Protein AF-A0A1B8NY92-F1 (afdb_monomer)

Sequence (145 aa):
MAERDLWIARCHVKARHPDARQWSSTVDEAVVVVVVSASDAATGQELVAQRLEAIGLDLLTFEHVQTLLQRFREQGMSQPLVDLADRTSTASPVAFGEMLPILLEPEAAPPAQEEAPPPAPTYAEIGWDDLFGASEPPSGPSSMA

Radius of gyration: 32.64 Å; Cα contacts (8 Å, |Δi|>4): 195; chains: 1; bounding box: 44×76×98 Å

pLDDT: mean 79.79, std 17.44, range [42.25, 96.12]

Secondary structure (DSSP, 8-state):
-PPPEEEEEEEEEEESSGGG--SSSS-SEEEEEEEEEESSHHHHHHHHHHHHHTTTEEEEEEEEEEEHHHHHHHH---HHHHHHHHH--SSS-EEEEEEEE---------------PPPPP------TTGGGS------------

Solvent-accessible surface area (backbone atoms only — not comparable to full-atom values): 8913 Å² total; per-residue (Å²): 130,84,70,68,44,51,33,33,32,41,32,35,34,32,40,76,43,84,85,42,50,87,47,94,62,93,60,56,37,28,39,30,46,35,30,29,59,26,75,46,69,67,62,31,50,52,54,49,39,54,54,34,46,78,54,38,26,44,69,77,45,84,38,80,74,42,42,48,69,57,43,37,75,76,75,48,78,54,70,72,57,50,60,30,50,72,60,36,39,95,92,37,35,63,22,77,54,73,58,44,63,57,74,77,68,76,73,73,70,73,77,70,76,79,71,74,76,75,81,75,81,82,76,77,82,78,52,80,74,66,78,68,61,75,88,75,77,84,80,78,87,83,84,88,129

Mean predicted aligned error: 14.66 Å

Organism: Halomonas elongata (NCBI:txid2746)

Structure (mmCIF, N/CA/C/O backbone):
data_AF-A0A1B8NY92-F1
#
_entry.id   AF-A0A1B8NY92-F1
#
loop_
_atom_site.group_PDB
_atom_site.id
_atom_site.type_symbol
_atom_site.label_atom_id
_atom_site.label_alt_id
_atom_site.label_comp_id
_atom_site.label_asym_id
_atom_site.label_entity_id
_atom_site.label_seq_id
_atom_site.pdbx_PDB_ins_code
_atom_site.Cartn_x
_atom_site.Cartn_y
_atom_site.Cartn_z
_atom_site.occupancy
_atom_site.B_iso_or_equiv
_atom_site.auth_seq_id
_atom_site.auth_comp_id
_atom_site.auth_asym_id
_atom_site.auth_atom_id
_atom_site.pdbx_PDB_model_num
ATOM 1 N N . MET A 1 1 ? -8.107 -1.582 24.860 1.00 47.91 1 MET A N 1
ATOM 2 C CA . MET A 1 1 ? -7.711 -2.048 23.514 1.00 47.91 1 MET A CA 1
ATOM 3 C C . MET A 1 1 ? -7.193 -0.830 22.780 1.00 47.91 1 MET A C 1
ATOM 5 O O . MET A 1 1 ? -7.838 0.201 22.906 1.00 47.91 1 MET A O 1
ATOM 9 N N . ALA A 1 2 ? -6.033 -0.902 22.123 1.00 56.72 2 ALA A N 1
ATOM 10 C CA . ALA A 1 2 ? -5.576 0.209 21.290 1.00 56.72 2 ALA A CA 1
ATOM 11 C C . ALA A 1 2 ? -6.570 0.382 20.135 1.00 56.72 2 ALA A C 1
ATOM 13 O O . ALA A 1 2 ? -6.912 -0.600 19.471 1.00 56.72 2 ALA A O 1
ATOM 14 N N . GLU A 1 3 ? -7.080 1.596 19.961 1.00 76.19 3 GLU A N 1
ATOM 15 C CA . GLU A 1 3 ? -7.941 1.939 18.835 1.00 76.19 3 GLU A CA 1
ATOM 16 C C . GLU A 1 3 ? -7.112 1.771 17.552 1.00 76.19 3 GLU A C 1
ATOM 18 O O . GLU A 1 3 ? -5.941 2.155 17.504 1.00 76.19 3 GLU A O 1
ATOM 23 N N . ARG A 1 4 ? -7.653 1.050 16.566 1.00 80.69 4 ARG A N 1
ATOM 24 C CA . ARG A 1 4 ? -6.987 0.859 15.276 1.00 80.69 4 ARG A CA 1
ATOM 25 C C . ARG A 1 4 ? -7.576 1.857 14.305 1.00 80.69 4 ARG A C 1
ATOM 27 O O . ARG A 1 4 ? -8.772 1.794 14.033 1.00 80.69 4 ARG A O 1
ATOM 34 N N . ASP A 1 5 ? -6.718 2.698 13.758 1.00 89.25 5 ASP A N 1
ATOM 35 C CA . ASP A 1 5 ? -7.083 3.623 12.700 1.00 89.25 5 ASP A CA 1
ATOM 36 C C . ASP A 1 5 ? -6.777 3.024 11.328 1.00 89.25 5 ASP A C 1
ATOM 38 O O . ASP A 1 5 ? -5.975 2.094 11.182 1.00 89.25 5 ASP A O 1
ATOM 42 N N . LEU A 1 6 ? -7.442 3.565 10.308 1.00 92.00 6 LEU A N 1
ATOM 43 C CA . LEU A 1 6 ? -7.086 3.336 8.914 1.00 92.00 6 LEU A CA 1
ATOM 44 C C . LEU A 1 6 ? -6.120 4.429 8.470 1.00 92.00 6 LEU A C 1
ATOM 46 O O . LEU A 1 6 ? -6.438 5.620 8.517 1.00 92.00 6 LEU A O 1
ATOM 50 N N . TRP A 1 7 ? -4.953 4.006 8.013 1.00 94.06 7 TRP A N 1
ATOM 51 C CA . TRP A 1 7 ? -3.892 4.854 7.500 1.00 94.06 7 TRP A CA 1
ATOM 52 C C . TRP A 1 7 ? -3.800 4.695 5.993 1.00 94.06 7 TRP A C 1
ATOM 54 O O . TRP A 1 7 ? -3.946 3.592 5.471 1.00 94.06 7 TRP A O 1
ATOM 64 N N . ILE A 1 8 ? -3.542 5.797 5.304 1.00 94.00 8 ILE A N 1
ATOM 65 C CA . ILE A 1 8 ? -3.232 5.833 3.880 1.00 94.00 8 ILE A CA 1
ATOM 66 C C . ILE A 1 8 ? -1.761 6.200 3.752 1.00 94.00 8 ILE A C 1
ATOM 68 O O . ILE A 1 8 ? -1.289 7.109 4.436 1.00 94.00 8 ILE A O 1
ATOM 72 N N . ALA A 1 9 ? -1.053 5.511 2.865 1.00 94.38 9 ALA A N 1
ATOM 73 C CA . ALA A 1 9 ? 0.304 5.871 2.490 1.00 94.38 9 ALA A CA 1
ATOM 74 C C . ALA A 1 9 ? 0.535 5.642 0.996 1.00 94.38 9 ALA A C 1
ATOM 76 O O . ALA A 1 9 ? -0.152 4.851 0.344 1.00 94.38 9 ALA 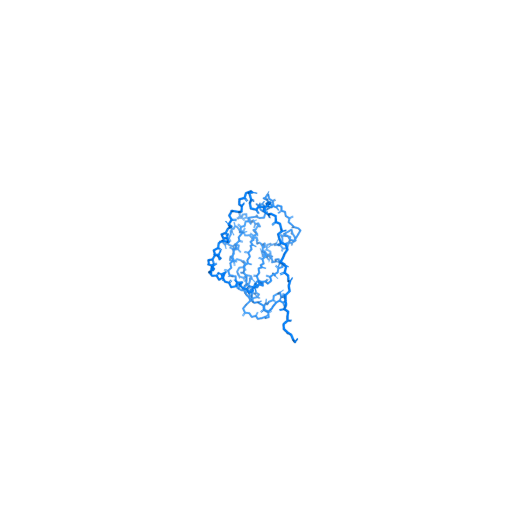A O 1
ATOM 77 N N . ARG A 1 10 ? 1.528 6.343 0.457 1.00 94.38 10 ARG A N 1
ATOM 78 C CA . ARG A 1 10 ? 2.083 6.093 -0.870 1.00 94.38 10 ARG A CA 1
ATOM 79 C C . ARG A 1 10 ? 3.396 5.344 -0.692 1.00 94.38 10 ARG A C 1
ATOM 81 O O . ARG A 1 10 ? 4.289 5.810 0.011 1.00 94.38 10 ARG A O 1
ATOM 88 N N . CYS A 1 11 ? 3.505 4.193 -1.336 1.00 94.94 11 CYS A N 1
ATOM 89 C CA . CYS A 1 11 ? 4.688 3.352 -1.283 1.00 94.94 11 CYS A CA 1
ATOM 90 C C . CYS A 1 11 ? 5.382 3.338 -2.638 1.00 94.94 11 CYS A C 1
ATOM 92 O O . CYS A 1 11 ? 4.731 3.147 -3.668 1.00 94.94 11 CYS A O 1
ATOM 94 N N . HIS A 1 12 ? 6.701 3.488 -2.624 1.00 95.12 12 HIS A N 1
ATOM 95 C CA . HIS A 1 12 ? 7.544 3.094 -3.743 1.00 95.12 12 HIS A CA 1
ATOM 96 C C . HIS A 1 12 ? 8.001 1.660 -3.494 1.00 95.12 12 HIS A C 1
ATOM 98 O O . HIS A 1 12 ? 8.542 1.357 -2.428 1.00 95.12 12 HIS A O 1
ATOM 104 N N . VAL A 1 13 ? 7.748 0.777 -4.454 1.00 95.44 13 VAL A N 1
ATOM 105 C CA . VAL A 1 13 ? 8.083 -0.640 -4.367 1.00 95.44 13 VAL A CA 1
ATOM 106 C C . VAL A 1 13 ? 8.968 -1.074 -5.521 1.00 95.44 13 VAL A C 1
ATOM 108 O O . VAL A 1 13 ? 8.885 -0.526 -6.619 1.00 95.44 13 VAL A O 1
ATOM 111 N N . LYS A 1 14 ? 9.779 -2.099 -5.270 1.00 94.88 14 LYS A N 1
ATOM 112 C CA . LYS A 1 14 ? 10.624 -2.741 -6.272 1.00 94.88 14 LYS A CA 1
ATOM 113 C C . LYS A 1 14 ? 10.384 -4.242 -6.309 1.00 94.88 14 LYS A C 1
ATOM 115 O O . LYS A 1 14 ? 10.334 -4.881 -5.266 1.00 94.88 14 LYS A O 1
ATOM 120 N N . ALA A 1 15 ? 10.255 -4.823 -7.493 1.00 94.69 15 ALA A N 1
ATOM 121 C CA . ALA A 1 15 ? 10.162 -6.265 -7.649 1.00 94.69 15 ALA A CA 1
ATOM 122 C C . ALA A 1 15 ? 11.530 -6.932 -7.445 1.00 94.69 15 ALA A C 1
ATOM 124 O O . ALA A 1 15 ? 12.509 -6.561 -8.092 1.00 94.69 15 ALA A O 1
ATOM 125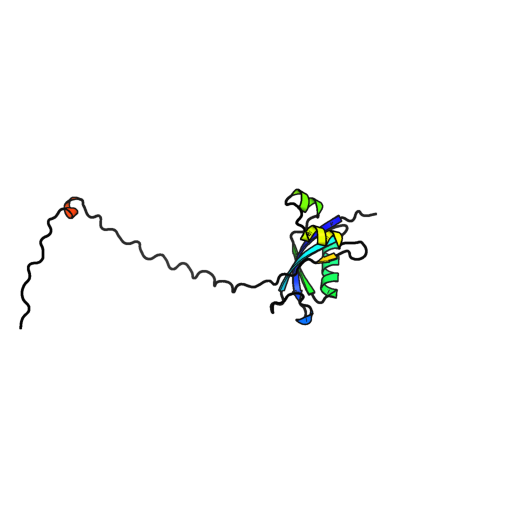 N N . ARG A 1 16 ? 11.594 -7.955 -6.579 1.00 93.31 16 ARG A N 1
ATOM 126 C CA . ARG A 1 16 ? 12.805 -8.782 -6.400 1.00 93.31 16 ARG A CA 1
ATOM 127 C C . ARG A 1 16 ? 13.084 -9.650 -7.625 1.00 93.31 16 ARG A C 1
ATOM 129 O O . ARG A 1 16 ? 14.238 -9.921 -7.952 1.00 93.31 16 ARG A O 1
ATOM 136 N N . HIS A 1 17 ? 12.018 -10.085 -8.297 1.00 90.50 17 HIS A N 1
ATOM 137 C CA . HIS A 1 17 ? 12.065 -10.912 -9.498 1.00 90.50 17 HIS A CA 1
ATOM 138 C C . HIS A 1 17 ? 11.007 -10.453 -10.513 1.00 90.50 17 HIS A C 1
ATOM 140 O O . HIS A 1 17 ? 9.951 -9.967 -10.103 1.00 90.50 17 HIS A O 1
ATOM 146 N N . PRO A 1 18 ? 11.231 -10.670 -11.822 1.00 87.56 18 PRO A N 1
ATOM 147 C CA . PRO A 1 18 ? 10.278 -10.316 -12.876 1.00 87.56 18 PRO A CA 1
ATOM 148 C C . PRO A 1 18 ? 8.859 -10.860 -12.668 1.00 87.56 18 PRO A C 1
ATOM 150 O O . PRO A 1 18 ? 7.898 -10.199 -13.057 1.00 87.56 18 PRO A O 1
ATOM 153 N N . ASP A 1 19 ? 8.739 -12.034 -12.042 1.00 89.75 19 ASP A N 1
ATOM 154 C CA . ASP A 1 19 ? 7.470 -12.730 -11.794 1.00 89.75 19 ASP A CA 1
ATOM 155 C C . ASP A 1 19 ? 6.660 -12.125 -10.635 1.00 89.75 19 ASP A C 1
ATOM 157 O O . ASP A 1 19 ? 5.463 -12.369 -10.522 1.00 89.75 19 ASP A O 1
ATOM 161 N N . ALA A 1 20 ? 7.296 -11.324 -9.772 1.00 89.12 20 ALA A N 1
ATOM 162 C CA . ALA A 1 20 ? 6.620 -10.614 -8.683 1.00 89.12 20 ALA A CA 1
ATOM 163 C C . ALA A 1 20 ? 5.918 -9.332 -9.165 1.00 89.12 20 ALA A C 1
ATOM 165 O O . ALA A 1 20 ? 5.156 -8.714 -8.418 1.00 89.12 20 ALA A O 1
ATOM 166 N N . ARG A 1 21 ? 6.173 -8.913 -10.412 1.00 88.81 21 ARG A N 1
ATOM 167 C CA . ARG A 1 21 ? 5.574 -7.712 -10.994 1.00 88.81 21 ARG A CA 1
ATOM 168 C C . ARG A 1 21 ? 4.079 -7.916 -11.183 1.00 88.81 21 ARG A C 1
ATOM 170 O O . ARG A 1 21 ? 3.638 -8.852 -11.842 1.00 88.81 21 ARG A O 1
ATOM 177 N N . GLN A 1 22 ? 3.304 -6.984 -10.642 1.00 87.50 22 GLN A N 1
ATOM 178 C CA . GLN A 1 22 ? 1.849 -6.930 -10.832 1.00 87.50 22 GLN A CA 1
ATOM 179 C C . GLN A 1 22 ? 1.441 -5.891 -11.884 1.00 87.50 22 GLN A C 1
ATOM 181 O O . GLN A 1 22 ? 0.260 -5.608 -12.066 1.00 87.50 22 GLN A O 1
ATOM 186 N N . TRP A 1 23 ? 2.422 -5.316 -12.577 1.00 90.75 23 TRP A N 1
ATOM 187 C CA . TRP A 1 23 ? 2.253 -4.309 -13.614 1.00 90.75 23 TRP A CA 1
ATOM 188 C C . TRP A 1 23 ? 2.844 -4.806 -14.934 1.00 90.75 23 TRP A C 1
ATOM 190 O O . TRP A 1 23 ? 3.709 -5.676 -14.967 1.00 90.75 23 TRP A O 1
ATOM 200 N N . SER A 1 24 ? 2.372 -4.236 -16.043 1.00 83.25 24 SER A N 1
ATOM 201 C CA . SER A 1 24 ? 2.696 -4.729 -17.393 1.00 83.25 24 SER A CA 1
ATOM 202 C C . SER A 1 24 ? 4.046 -4.239 -17.948 1.00 83.25 24 SER A C 1
ATOM 204 O O . SER A 1 24 ? 4.461 -4.675 -19.017 1.00 83.25 24 SER A O 1
ATOM 206 N N . SER A 1 25 ? 4.725 -3.317 -17.261 1.00 84.88 25 SER A N 1
ATOM 207 C CA . SER A 1 25 ? 6.010 -2.746 -17.701 1.00 84.88 25 SER A CA 1
ATOM 208 C C . SER A 1 25 ? 7.203 -3.656 -17.380 1.00 84.88 25 SER A C 1
ATOM 210 O O . SER A 1 25 ? 7.163 -4.454 -16.447 1.00 84.88 25 SER A O 1
ATOM 212 N N . THR A 1 26 ? 8.299 -3.492 -18.125 1.00 83.88 26 THR A N 1
ATOM 213 C CA . THR A 1 26 ? 9.585 -4.162 -17.866 1.00 83.88 26 THR A CA 1
ATOM 214 C C . THR A 1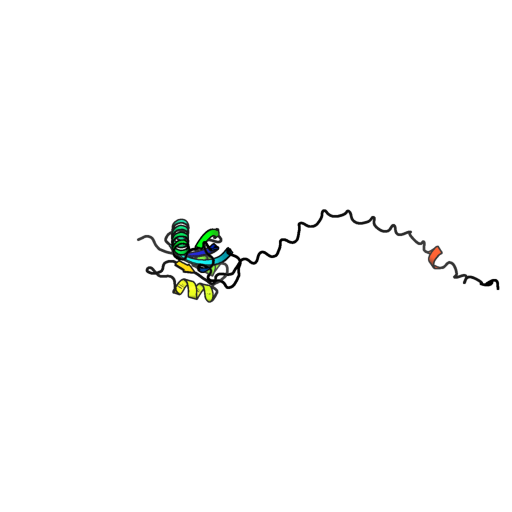 26 ? 10.413 -3.492 -16.772 1.00 83.88 26 THR A C 1
ATOM 216 O O . THR A 1 26 ? 11.455 -4.029 -16.406 1.00 83.88 26 THR A O 1
ATOM 219 N N . VAL A 1 27 ? 9.994 -2.322 -16.285 1.00 88.12 27 VAL A N 1
ATOM 220 C CA . VAL A 1 27 ? 10.643 -1.629 -15.165 1.00 88.12 27 VAL A CA 1
ATOM 221 C C . VAL A 1 27 ? 10.326 -2.367 -13.868 1.00 88.12 27 VAL A C 1
ATOM 223 O O . VAL A 1 27 ? 9.197 -2.811 -13.679 1.00 88.12 27 VAL A O 1
ATOM 226 N N . ASP A 1 28 ? 11.302 -2.501 -12.974 1.00 90.88 28 ASP A N 1
ATOM 227 C CA . ASP A 1 28 ? 11.124 -3.241 -11.716 1.00 90.88 28 ASP A CA 1
ATOM 228 C C . ASP A 1 28 ? 10.575 -2.377 -10.574 1.00 90.88 28 ASP A C 1
ATOM 230 O O . ASP A 1 28 ? 10.303 -2.895 -9.498 1.00 90.88 28 ASP A O 1
ATOM 234 N N . GLU A 1 29 ? 10.377 -1.083 -10.804 1.00 92.94 29 GLU A N 1
ATOM 235 C CA . GLU A 1 29 ? 9.920 -0.100 -9.821 1.00 92.94 29 GLU A CA 1
ATOM 236 C C . GLU A 1 29 ? 8.499 0.394 -10.124 1.00 92.94 29 GLU A C 1
ATOM 238 O O . GLU A 1 29 ? 8.132 0.657 -11.275 1.00 92.94 29 GLU A O 1
ATOM 243 N N . ALA A 1 30 ? 7.689 0.526 -9.074 1.00 93.62 30 ALA A N 1
ATOM 244 C CA . ALA A 1 30 ? 6.303 0.967 -9.157 1.00 93.62 30 ALA A CA 1
ATOM 245 C C . ALA A 1 30 ? 5.881 1.769 -7.922 1.00 93.62 30 ALA A C 1
ATOM 247 O O . ALA A 1 30 ? 6.425 1.629 -6.828 1.00 93.62 30 ALA A O 1
ATOM 248 N N . VAL A 1 31 ? 4.857 2.595 -8.089 1.00 93.56 31 VAL A N 1
ATOM 249 C CA . VAL A 1 31 ? 4.189 3.315 -7.007 1.00 93.56 31 VAL A CA 1
ATOM 250 C C . VAL A 1 31 ? 2.853 2.651 -6.727 1.00 93.56 31 VAL A C 1
ATOM 252 O O . VAL A 1 31 ? 2.109 2.318 -7.647 1.00 93.56 31 VAL A O 1
ATOM 255 N N . VAL A 1 32 ? 2.518 2.513 -5.449 1.00 94.69 32 VAL A N 1
ATOM 256 C CA . VAL A 1 32 ? 1.228 1.984 -5.010 1.00 94.69 32 VAL A CA 1
ATOM 257 C C . VAL A 1 32 ? 0.680 2.802 -3.851 1.00 94.69 32 VAL A C 1
ATOM 259 O O . VAL A 1 32 ? 1.413 3.215 -2.953 1.00 94.69 32 VAL A O 1
ATOM 262 N N . VAL A 1 33 ? -0.627 3.049 -3.870 1.00 94.00 33 VAL A N 1
ATOM 263 C CA . VAL A 1 33 ? -1.343 3.593 -2.713 1.00 94.00 33 VAL A CA 1
ATOM 264 C C . VAL A 1 33 ? -1.804 2.430 -1.850 1.00 94.00 33 VAL A C 1
ATOM 266 O O . VAL A 1 33 ? -2.394 1.476 -2.357 1.00 94.00 33 VAL A O 1
ATOM 269 N N . VAL A 1 34 ? -1.544 2.510 -0.550 1.00 94.88 34 VAL A N 1
ATOM 270 C CA . VAL A 1 34 ? -1.900 1.466 0.410 1.00 94.88 34 VAL A CA 1
ATOM 271 C C . VAL A 1 34 ? -2.824 2.012 1.479 1.00 94.88 34 VAL A C 1
ATOM 273 O O . VAL A 1 34 ? -2.682 3.158 1.911 1.00 94.88 34 VAL A O 1
ATOM 276 N N . VAL A 1 35 ? -3.754 1.168 1.915 1.00 94.94 35 VAL A N 1
ATOM 277 C CA . VAL A 1 35 ? -4.540 1.386 3.128 1.00 94.94 35 VAL A CA 1
ATOM 278 C C . VAL A 1 35 ? -4.150 0.319 4.138 1.00 94.94 35 VAL A C 1
ATOM 280 O O . VAL A 1 35 ? -4.094 -0.864 3.801 1.00 94.94 35 VAL A O 1
ATOM 283 N N . VAL A 1 36 ? -3.846 0.733 5.366 1.00 95.44 36 VAL A N 1
ATOM 284 C CA . VAL A 1 36 ? -3.439 -0.172 6.442 1.00 95.44 36 VAL A CA 1
ATOM 285 C C . VAL A 1 36 ? -4.192 0.126 7.732 1.00 95.44 36 VAL A C 1
ATOM 287 O O . VAL A 1 36 ? -4.307 1.275 8.150 1.00 95.44 36 VAL A O 1
ATOM 290 N N . SER A 1 37 ? -4.708 -0.919 8.377 1.00 94.44 37 SER A N 1
ATOM 291 C CA . SER A 1 37 ? -5.286 -0.837 9.717 1.00 94.44 37 SER A CA 1
ATOM 292 C C . SER A 1 37 ? -4.192 -1.053 10.760 1.00 94.44 37 SER A C 1
ATOM 294 O O . SER A 1 37 ? -3.690 -2.168 10.917 1.00 94.44 37 SER A O 1
ATOM 296 N N . ALA A 1 38 ? -3.826 0.009 11.477 1.00 92.75 38 ALA A N 1
ATOM 297 C CA . ALA A 1 38 ? -2.750 -0.007 12.464 1.00 92.75 38 ALA A CA 1
ATOM 298 C C . ALA A 1 38 ? -3.010 0.990 13.600 1.00 92.75 38 ALA A C 1
ATOM 300 O O . ALA A 1 38 ? -3.791 1.931 13.466 1.00 92.75 38 ALA A O 1
ATOM 301 N N . SER A 1 39 ? -2.348 0.776 14.737 1.00 91.06 39 SER A N 1
ATOM 302 C CA . SER A 1 39 ? -2.423 1.691 15.884 1.00 91.06 39 SER A CA 1
ATOM 303 C C . SER A 1 39 ? -1.589 2.960 15.687 1.00 91.06 39 SER A C 1
ATOM 305 O O . SER A 1 39 ? -1.900 3.991 16.269 1.00 91.06 39 SER A O 1
ATOM 307 N N . ASP A 1 40 ? -0.552 2.895 14.856 1.00 90.62 40 ASP A N 1
ATOM 308 C CA . ASP A 1 40 ? 0.342 4.005 14.544 1.00 90.62 40 ASP A CA 1
ATOM 309 C C . ASP A 1 40 ? 1.020 3.785 13.180 1.00 90.62 40 ASP A C 1
ATOM 311 O O . ASP A 1 40 ? 0.970 2.692 12.603 1.00 90.62 40 ASP A O 1
ATOM 315 N N . ALA A 1 41 ? 1.666 4.834 12.672 1.00 89.19 41 ALA A N 1
ATOM 316 C CA . ALA A 1 41 ? 2.327 4.830 11.372 1.00 89.19 41 ALA A CA 1
ATOM 317 C C . ALA A 1 41 ? 3.502 3.840 11.270 1.00 89.19 41 ALA A C 1
ATOM 319 O O . ALA A 1 41 ? 3.678 3.241 10.211 1.00 89.19 41 ALA A O 1
ATOM 320 N N . ALA A 1 42 ? 4.284 3.642 12.338 1.00 92.06 42 ALA A N 1
ATOM 321 C CA . ALA A 1 42 ? 5.436 2.739 12.314 1.00 92.06 42 ALA A CA 1
ATOM 322 C C . ALA A 1 42 ? 4.971 1.280 12.245 1.00 92.06 42 ALA A C 1
ATOM 324 O O . ALA A 1 42 ? 5.416 0.529 11.378 1.00 92.06 42 ALA A O 1
ATOM 325 N N . THR A 1 43 ? 3.977 0.918 13.061 1.00 93.25 43 THR A N 1
ATOM 326 C CA . THR A 1 43 ? 3.304 -0.386 12.970 1.00 93.25 43 THR A CA 1
ATOM 327 C C . THR A 1 43 ? 2.698 -0.596 11.575 1.00 93.25 43 THR A C 1
ATOM 329 O O . THR A 1 43 ? 2.799 -1.680 11.000 1.00 93.25 43 THR A O 1
ATOM 332 N N . GLY A 1 44 ? 2.083 0.442 10.997 1.00 92.88 44 GLY A N 1
ATOM 333 C CA . GLY A 1 44 ? 1.541 0.395 9.637 1.00 92.88 44 GLY A CA 1
ATOM 334 C C . GLY A 1 44 ? 2.613 0.125 8.577 1.00 92.88 44 GLY A C 1
ATOM 335 O O . GLY A 1 44 ? 2.419 -0.733 7.715 1.00 92.88 44 GLY A O 1
ATOM 336 N N . GLN A 1 45 ? 3.759 0.802 8.667 1.00 95.06 45 GLN A N 1
ATOM 337 C CA . GLN A 1 45 ? 4.891 0.607 7.763 1.00 95.06 45 GLN A CA 1
ATOM 338 C C . GLN A 1 45 ? 5.453 -0.817 7.849 1.00 95.06 45 GLN A C 1
ATOM 340 O O . GLN A 1 45 ? 5.693 -1.439 6.814 1.00 95.06 45 GLN A O 1
ATOM 345 N N . GLU A 1 46 ? 5.625 -1.361 9.057 1.00 95.38 46 GLU A N 1
ATOM 346 C CA . GLU A 1 46 ? 6.107 -2.733 9.253 1.00 95.38 46 GLU A CA 1
ATOM 347 C C . GLU A 1 46 ? 5.158 -3.770 8.640 1.00 95.38 46 GLU A C 1
ATOM 349 O O . GLU A 1 46 ? 5.606 -4.690 7.953 1.00 95.38 46 GLU A O 1
ATOM 354 N N . LEU A 1 47 ? 3.844 -3.610 8.836 1.00 95.00 47 LEU A N 1
ATOM 355 C CA . LEU A 1 47 ? 2.834 -4.495 8.247 1.00 95.00 47 LEU A CA 1
ATOM 356 C C . LEU A 1 47 ? 2.856 -4.449 6.717 1.00 95.00 47 LEU A C 1
ATOM 358 O O . LEU A 1 47 ? 2.764 -5.490 6.060 1.00 95.00 47 LEU A O 1
ATOM 362 N N . VAL A 1 48 ? 2.990 -3.252 6.144 1.00 96.12 48 VAL A N 1
ATOM 363 C CA . VAL A 1 48 ? 3.095 -3.064 4.693 1.00 96.12 48 VAL A CA 1
ATOM 364 C C . VAL A 1 48 ? 4.368 -3.715 4.159 1.00 96.12 48 VAL A C 1
ATOM 366 O O . VAL A 1 48 ? 4.288 -4.472 3.192 1.00 96.12 48 VAL A O 1
ATOM 369 N N . ALA A 1 49 ? 5.516 -3.502 4.808 1.00 96.00 49 ALA A N 1
ATOM 370 C CA . ALA A 1 49 ? 6.790 -4.098 4.412 1.00 96.00 49 ALA A CA 1
ATOM 371 C C . ALA A 1 49 ? 6.738 -5.635 4.433 1.00 96.00 49 ALA A C 1
ATOM 373 O O . ALA A 1 49 ? 7.082 -6.271 3.440 1.00 96.00 49 ALA A O 1
ATOM 374 N N . GLN A 1 50 ? 6.221 -6.235 5.512 1.00 95.81 50 GLN A N 1
ATOM 375 C CA . GLN A 1 50 ? 6.061 -7.692 5.618 1.00 95.81 50 GLN A CA 1
ATOM 376 C C . GLN A 1 50 ? 5.143 -8.247 4.526 1.00 95.81 50 GLN A C 1
ATOM 378 O O . GLN A 1 50 ? 5.392 -9.312 3.957 1.00 95.81 50 GLN A O 1
ATOM 383 N N . ARG A 1 51 ? 4.056 -7.529 4.219 1.00 95.00 51 ARG A N 1
ATOM 384 C CA . ARG A 1 51 ? 3.102 -7.976 3.207 1.00 95.00 51 ARG A CA 1
ATOM 385 C C . ARG A 1 51 ? 3.670 -7.867 1.793 1.00 95.00 51 ARG A C 1
ATOM 387 O O . ARG A 1 51 ? 3.400 -8.762 0.996 1.00 95.00 51 ARG A O 1
ATOM 394 N N . LEU A 1 52 ? 4.435 -6.815 1.501 1.00 95.19 52 LEU A N 1
ATOM 395 C CA . LEU A 1 52 ? 5.162 -6.645 0.239 1.00 95.19 52 LEU A CA 1
ATOM 396 C C . LEU A 1 52 ? 6.223 -7.736 0.066 1.00 95.19 52 LEU A C 1
ATOM 398 O O . LEU A 1 52 ? 6.277 -8.378 -0.981 1.00 95.19 52 LEU A O 1
ATOM 402 N N . GLU A 1 53 ? 6.986 -8.031 1.115 1.00 94.69 53 GLU A N 1
ATOM 403 C CA . GLU A 1 53 ? 7.994 -9.088 1.074 1.00 94.69 53 GLU A CA 1
ATOM 404 C C . GLU A 1 53 ? 7.372 -10.459 0.769 1.00 94.69 53 GLU A C 1
ATOM 406 O O . GLU A 1 53 ? 7.886 -11.206 -0.065 1.00 94.69 53 GLU A O 1
ATOM 411 N N . ALA A 1 54 ? 6.213 -10.764 1.363 1.00 93.81 54 ALA A N 1
ATOM 412 C CA . ALA A 1 54 ? 5.488 -12.010 1.113 1.00 93.81 54 ALA A CA 1
ATOM 413 C C . ALA A 1 54 ? 5.037 -12.190 -0.351 1.00 93.81 54 ALA A C 1
ATOM 415 O O . ALA A 1 54 ? 4.761 -13.316 -0.765 1.00 93.81 54 ALA A O 1
ATOM 416 N N . ILE A 1 55 ? 4.948 -11.104 -1.127 1.00 93.19 55 ILE A N 1
ATOM 417 C CA . ILE A 1 55 ? 4.620 -11.123 -2.562 1.00 93.19 55 ILE A CA 1
ATOM 418 C C . ILE A 1 55 ? 5.840 -10.840 -3.454 1.00 93.19 55 ILE A C 1
ATOM 420 O O . ILE A 1 55 ? 5.681 -10.635 -4.653 1.00 93.19 55 ILE A O 1
ATOM 424 N N . GLY A 1 56 ? 7.053 -10.852 -2.891 1.00 94.19 56 GLY A N 1
ATOM 425 C CA . GLY A 1 56 ? 8.301 -10.675 -3.637 1.00 94.19 56 GLY A CA 1
ATOM 426 C C . GLY A 1 56 ? 8.625 -9.225 -4.006 1.00 94.19 56 GLY A C 1
ATOM 427 O O . GLY A 1 56 ? 9.381 -8.997 -4.952 1.00 94.19 56 GLY A O 1
ATOM 428 N N . LEU A 1 57 ? 8.063 -8.255 -3.282 1.00 95.69 57 LEU A N 1
ATOM 429 C CA . LEU A 1 57 ? 8.319 -6.829 -3.466 1.00 95.69 57 LEU A CA 1
ATOM 430 C C . LEU A 1 57 ? 9.086 -6.248 -2.271 1.00 95.69 57 LEU A C 1
ATOM 432 O O . LEU A 1 57 ? 8.816 -6.586 -1.121 1.00 95.69 57 LEU A O 1
ATOM 436 N N . ASP A 1 58 ? 10.002 -5.327 -2.544 1.00 94.88 58 ASP A N 1
ATOM 437 C CA . ASP A 1 58 ? 10.703 -4.529 -1.544 1.00 94.88 58 ASP A CA 1
ATOM 438 C C . ASP A 1 58 ? 10.055 -3.156 -1.401 1.00 94.88 58 ASP A C 1
ATOM 440 O O . ASP A 1 58 ? 9.731 -2.507 -2.395 1.00 94.88 58 ASP A O 1
ATOM 444 N N . LEU A 1 59 ? 9.898 -2.696 -0.159 1.00 95.81 59 LEU A N 1
ATOM 445 C CA . LEU A 1 59 ? 9.476 -1.333 0.147 1.00 95.81 59 LEU A CA 1
ATOM 446 C C . LEU A 1 59 ? 10.694 -0.401 0.096 1.00 95.81 59 LEU A C 1
ATOM 448 O O . LEU A 1 59 ? 11.581 -0.503 0.939 1.00 95.81 59 LEU A O 1
ATOM 452 N N . LEU A 1 60 ? 10.723 0.515 -0.872 1.00 93.75 60 LEU A N 1
ATOM 453 C CA . LEU A 1 60 ? 11.783 1.515 -1.011 1.00 93.75 60 LEU A CA 1
ATOM 454 C C . LEU A 1 60 ? 11.480 2.779 -0.205 1.00 93.75 60 LEU A C 1
ATOM 456 O O . LEU A 1 60 ? 12.343 3.278 0.513 1.00 93.75 60 LEU A O 1
ATOM 460 N N . THR A 1 61 ? 10.253 3.295 -0.309 1.00 93.06 61 THR A N 1
ATOM 461 C CA . THR A 1 61 ? 9.811 4.481 0.439 1.00 93.06 61 THR A CA 1
ATOM 462 C C . THR A 1 61 ? 8.388 4.317 0.956 1.00 93.06 61 THR A C 1
ATOM 464 O O . THR A 1 61 ? 7.560 3.637 0.346 1.00 93.06 61 THR A O 1
ATOM 467 N N . PHE A 1 62 ? 8.110 4.954 2.094 1.00 92.56 62 PHE A N 1
ATOM 468 C CA . PHE A 1 62 ? 6.804 4.992 2.744 1.00 92.56 62 PHE A CA 1
ATOM 469 C C . PHE A 1 62 ? 6.477 6.447 3.089 1.00 92.56 62 PHE A C 1
ATOM 471 O O . PHE A 1 62 ? 6.994 6.999 4.057 1.00 92.56 62 PHE A O 1
ATOM 478 N N . GLU A 1 63 ? 5.679 7.094 2.245 1.00 91.50 63 GLU A N 1
ATOM 479 C CA . GLU A 1 63 ? 5.485 8.545 2.257 1.00 91.50 63 GLU A CA 1
ATOM 480 C C . GLU A 1 63 ? 4.003 8.923 2.277 1.00 91.50 63 GLU A C 1
ATOM 482 O O . GLU A 1 63 ? 3.119 8.086 2.082 1.00 91.50 63 GLU A O 1
ATOM 487 N N . HIS A 1 64 ? 3.729 10.215 2.492 1.00 85.38 64 HIS A N 1
ATOM 488 C CA . HIS A 1 64 ? 2.371 10.771 2.537 1.00 85.38 64 HIS A CA 1
ATOM 489 C C . HIS A 1 64 ? 1.455 10.025 3.518 1.00 85.38 64 HIS A C 1
ATOM 491 O O . HIS A 1 64 ? 0.287 9.764 3.234 1.00 85.38 64 HIS A O 1
ATOM 497 N N . VAL A 1 65 ? 2.022 9.658 4.669 1.00 89.00 65 VAL A N 1
ATOM 498 C CA . VAL A 1 65 ? 1.342 8.874 5.695 1.00 89.00 65 VAL A CA 1
ATOM 499 C C . VAL A 1 65 ? 0.375 9.767 6.453 1.00 89.00 65 VAL A C 1
ATOM 501 O O . VAL A 1 65 ? 0.783 10.709 7.130 1.00 89.00 65 VAL A O 1
ATOM 504 N N . GLN A 1 66 ? -0.911 9.460 6.357 1.00 91.38 66 GLN A N 1
ATOM 505 C CA . GLN A 1 66 ? -1.953 10.168 7.091 1.00 91.38 66 GLN A CA 1
ATOM 506 C C . GLN A 1 66 ? -3.123 9.241 7.394 1.00 91.38 66 GLN A C 1
ATOM 508 O O . GLN A 1 66 ? -3.317 8.221 6.731 1.00 91.38 66 GLN A O 1
ATOM 513 N N . THR A 1 67 ? -3.938 9.592 8.385 1.00 90.25 67 THR A N 1
ATOM 514 C CA . THR A 1 67 ? -5.164 8.834 8.645 1.00 90.25 67 THR A CA 1
ATOM 515 C C . THR A 1 67 ? -6.185 9.077 7.536 1.00 90.25 67 THR A C 1
ATOM 517 O O . THR A 1 67 ? -6.253 10.151 6.925 1.00 90.25 67 THR A O 1
ATOM 520 N N . LEU A 1 68 ? -7.029 8.081 7.285 1.00 88.69 68 LEU A N 1
ATOM 521 C CA . LEU A 1 68 ? -8.092 8.150 6.288 1.00 88.69 68 LEU A CA 1
ATOM 522 C C . LEU A 1 68 ? -9.096 9.273 6.613 1.00 88.69 68 LEU A C 1
ATOM 524 O O . LEU A 1 68 ? -9.556 9.984 5.719 1.00 88.69 68 LEU A O 1
ATOM 528 N N . LEU A 1 69 ? -9.354 9.511 7.905 1.00 87.31 69 LEU A N 1
ATOM 529 C CA . LEU A 1 69 ? -10.162 10.637 8.385 1.00 87.31 69 LEU A CA 1
ATOM 530 C C . LEU A 1 69 ? -9.535 11.994 8.050 1.00 87.31 69 LEU A C 1
ATOM 532 O O . LEU A 1 69 ? -10.244 12.904 7.618 1.00 87.31 69 LEU A O 1
ATOM 536 N N . GLN A 1 70 ? -8.220 12.139 8.235 1.00 88.19 70 GLN A N 1
ATOM 537 C CA . GLN A 1 70 ? -7.514 13.364 7.868 1.00 88.19 70 GLN A CA 1
ATOM 538 C C . GLN A 1 70 ? -7.593 13.601 6.356 1.00 88.19 70 GLN A C 1
ATOM 540 O O . GLN A 1 70 ? -7.955 14.692 5.919 1.00 88.19 70 GLN A O 1
ATOM 545 N N . ARG A 1 71 ? -7.358 12.554 5.554 1.00 88.12 71 ARG A N 1
ATOM 546 C CA . ARG A 1 71 ? -7.436 12.623 4.087 1.00 88.12 71 ARG A CA 1
ATOM 547 C C . ARG A 1 71 ? -8.811 13.061 3.593 1.00 88.12 71 ARG A C 1
ATOM 549 O O . ARG A 1 71 ? -8.893 13.908 2.703 1.00 88.12 71 ARG A O 1
ATOM 556 N N . PHE A 1 72 ? -9.871 12.506 4.182 1.00 87.31 72 PHE A N 1
ATOM 557 C CA . PHE A 1 72 ? -11.248 12.864 3.855 1.00 87.31 72 PHE A CA 1
ATOM 558 C C . PHE A 1 72 ? -11.533 14.344 4.129 1.00 87.31 72 PHE A C 1
ATOM 560 O O . PHE A 1 72 ? -12.122 15.017 3.287 1.00 87.31 72 PHE A O 1
ATOM 567 N N . ARG A 1 73 ? -11.087 14.861 5.281 1.00 89.00 73 ARG A N 1
ATOM 568 C CA . ARG A 1 73 ? -11.304 16.263 5.668 1.00 89.00 73 ARG A CA 1
ATOM 569 C C . ARG A 1 73 ? -10.572 17.2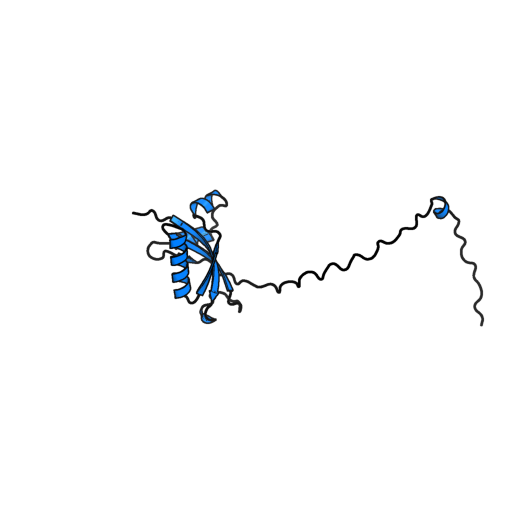50 4.763 1.00 89.00 73 ARG A C 1
ATOM 571 O O . ARG A 1 73 ? -11.117 18.306 4.469 1.00 89.00 73 ARG A O 1
ATOM 578 N N . GLU A 1 74 ? -9.350 16.924 4.355 1.00 88.38 74 GLU A N 1
ATOM 579 C CA . GLU A 1 74 ? -8.496 17.849 3.604 1.00 88.38 74 GLU A CA 1
ATOM 580 C C . GLU A 1 74 ? -8.785 17.840 2.100 1.00 88.38 74 GLU A C 1
ATOM 582 O O . GLU A 1 74 ? -8.736 18.883 1.456 1.00 88.38 74 GLU A O 1
ATOM 587 N N . GLN A 1 75 ? -9.044 16.665 1.519 1.00 86.94 75 GLN A N 1
ATOM 588 C CA . GLN A 1 75 ? -9.059 16.504 0.058 1.00 86.94 75 GLN A CA 1
ATOM 589 C C . GLN A 1 75 ? -10.090 15.464 -0.425 1.00 86.94 75 GLN A C 1
ATOM 591 O O . GLN A 1 75 ? -10.022 15.008 -1.568 1.00 86.94 75 GLN A O 1
ATOM 5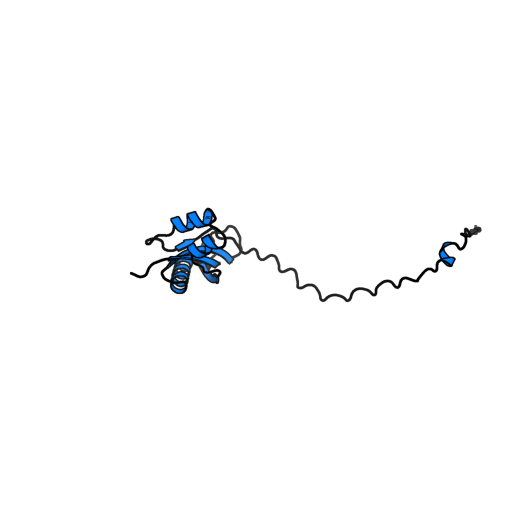96 N N . GLY A 1 76 ? -11.050 15.083 0.427 1.00 85.75 76 GLY A N 1
ATOM 597 C CA . GLY A 1 76 ? -12.125 14.143 0.096 1.00 85.75 76 GLY A CA 1
ATOM 598 C C . GLY A 1 76 ? -11.672 12.683 -0.038 1.00 85.75 76 GLY A C 1
ATOM 599 O O . GLY A 1 76 ? -10.504 12.348 0.161 1.00 85.75 76 GLY A O 1
ATOM 600 N N . MET A 1 77 ? -12.621 11.802 -0.365 1.00 83.56 77 MET A N 1
ATOM 601 C CA . MET A 1 77 ? -12.382 10.377 -0.633 1.00 83.56 77 MET A CA 1
ATOM 602 C C . MET A 1 77 ? -12.744 10.063 -2.081 1.00 83.56 77 MET A C 1
ATOM 604 O O . MET A 1 77 ? -13.865 10.321 -2.516 1.00 83.56 77 MET A O 1
ATOM 608 N N . SER A 1 78 ? -11.793 9.502 -2.825 1.00 87.62 78 SER A N 1
ATOM 609 C CA . SER A 1 78 ? -12.069 8.933 -4.143 1.00 87.62 78 SER A CA 1
ATOM 610 C C . SER A 1 78 ? -12.665 7.532 -3.989 1.00 87.62 78 SER A C 1
ATOM 612 O O . SER A 1 78 ? -12.362 6.832 -3.022 1.00 87.62 78 SER A O 1
ATOM 614 N N . GLN A 1 79 ? -13.483 7.096 -4.951 1.00 87.38 79 GLN A N 1
ATOM 615 C CA . GLN A 1 79 ? -14.072 5.751 -4.920 1.00 87.38 79 GLN A CA 1
ATOM 616 C C . GLN A 1 79 ? -13.017 4.633 -4.771 1.00 87.38 79 GLN A C 1
ATOM 618 O O . GLN A 1 79 ? -13.200 3.781 -3.908 1.00 87.38 79 GLN A O 1
ATOM 623 N N . PRO A 1 80 ? -11.860 4.671 -5.468 1.00 87.31 80 PRO A N 1
ATOM 624 C CA . PRO A 1 80 ? -10.815 3.665 -5.270 1.00 87.31 80 PRO A CA 1
ATOM 625 C C . PRO A 1 80 ? -10.272 3.597 -3.834 1.00 87.31 80 PRO A C 1
ATOM 627 O O . PRO A 1 80 ? -9.897 2.523 -3.371 1.00 87.31 80 PRO A O 1
ATOM 630 N N . LEU A 1 81 ? -10.224 4.726 -3.113 1.00 88.00 81 LEU A N 1
ATOM 631 C CA . LEU A 1 81 ? -9.806 4.753 -1.707 1.00 88.00 81 LEU A CA 1
ATOM 632 C C . LEU A 1 81 ? -10.872 4.166 -0.778 1.00 88.00 81 LEU A C 1
ATOM 634 O O . LEU A 1 81 ? -10.517 3.499 0.191 1.00 88.00 81 LEU A O 1
ATOM 638 N N . VAL A 1 82 ? -12.158 4.378 -1.080 1.00 89.31 82 VAL A N 1
ATOM 639 C CA . VAL A 1 82 ? -13.269 3.725 -0.365 1.00 89.31 82 VAL A CA 1
ATOM 640 C C . VAL A 1 82 ? -13.174 2.210 -0.543 1.00 89.31 82 VAL A C 1
ATOM 642 O O . VAL A 1 82 ? -13.119 1.480 0.441 1.00 89.31 82 VAL A O 1
ATOM 645 N N . ASP A 1 83 ? -13.021 1.744 -1.783 1.00 90.88 83 ASP A N 1
ATOM 646 C CA . ASP A 1 83 ? -12.928 0.315 -2.096 1.00 90.88 83 ASP A CA 1
ATOM 647 C C . ASP A 1 83 ? -11.681 -0.343 -1.465 1.00 90.88 83 ASP A C 1
ATOM 649 O O . ASP A 1 83 ? -11.655 -1.543 -1.179 1.00 90.88 83 ASP A O 1
ATOM 653 N N . LEU A 1 84 ? -10.601 0.418 -1.256 1.00 91.00 84 LEU A N 1
ATOM 654 C CA . LEU A 1 84 ? -9.423 -0.041 -0.513 1.00 91.00 84 LEU A CA 1
ATOM 655 C C . LEU A 1 84 ? -9.685 -0.141 0.990 1.00 91.00 84 LEU A C 1
ATOM 657 O O . LEU A 1 84 ? -9.286 -1.127 1.616 1.00 91.00 84 LEU A O 1
ATOM 661 N N . ALA A 1 85 ? -10.360 0.855 1.559 1.00 89.50 85 ALA A N 1
ATOM 662 C CA . ALA A 1 85 ? -10.738 0.855 2.964 1.00 89.50 85 ALA A CA 1
ATOM 663 C C . ALA A 1 85 ? -11.665 -0.324 3.285 1.00 89.50 85 ALA A C 1
ATOM 665 O O . ALA A 1 85 ? -11.398 -1.052 4.237 1.00 89.50 85 ALA A O 1
ATOM 666 N N . ASP A 1 86 ? -12.663 -0.590 2.439 1.00 89.12 86 ASP A N 1
ATOM 667 C CA . ASP A 1 86 ? -13.617 -1.691 2.624 1.00 89.12 86 ASP A CA 1
ATOM 668 C C . ASP A 1 86 ? -12.963 -3.080 2.538 1.00 89.12 86 ASP A C 1
ATOM 670 O O . ASP A 1 86 ? -13.402 -4.031 3.189 1.00 89.12 86 ASP A O 1
ATOM 674 N N . ARG A 1 87 ? -11.875 -3.216 1.768 1.00 89.62 87 ARG A N 1
ATOM 675 C CA . ARG A 1 87 ? -11.074 -4.453 1.712 1.00 89.62 87 ARG A CA 1
ATOM 676 C C . ARG A 1 87 ? -10.152 -4.629 2.919 1.00 89.62 87 ARG A C 1
ATOM 678 O O . ARG A 1 87 ? -9.625 -5.724 3.126 1.00 89.62 87 ARG A O 1
ATOM 685 N N . THR A 1 88 ? -9.956 -3.579 3.711 1.00 89.12 88 THR A N 1
ATOM 686 C CA . THR A 1 88 ? -9.113 -3.620 4.902 1.00 89.12 88 THR A CA 1
ATOM 687 C C . THR A 1 88 ? -9.91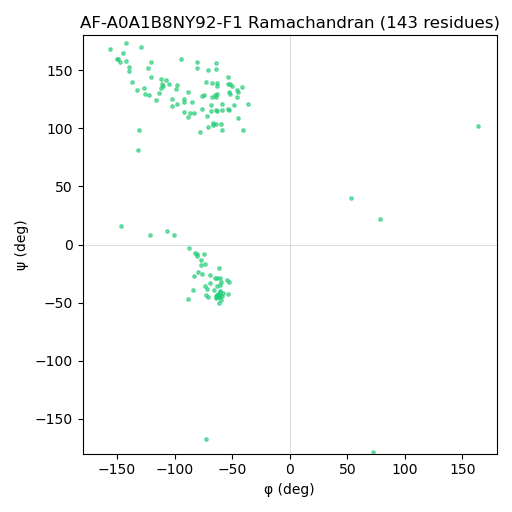8 -4.139 6.087 1.00 89.12 88 THR A C 1
ATOM 689 O O . THR A 1 88 ? -10.941 -3.583 6.470 1.00 89.12 88 THR A O 1
ATOM 692 N N . SER A 1 89 ? -9.452 -5.221 6.703 1.00 84.75 89 SER A N 1
ATOM 693 C CA . SER A 1 89 ? -10.114 -5.829 7.860 1.00 84.75 89 SER A CA 1
ATOM 694 C C . SER A 1 89 ? -9.097 -6.338 8.872 1.00 84.75 89 SER A C 1
ATOM 696 O O . SER A 1 89 ? -7.898 -6.376 8.616 1.00 84.75 89 SER A O 1
ATOM 698 N N . THR A 1 90 ? -9.559 -6.801 10.033 1.00 80.94 90 THR A N 1
ATOM 699 C CA . THR A 1 90 ? -8.666 -7.418 11.026 1.00 80.94 90 THR A CA 1
ATOM 700 C C . THR A 1 90 ? -7.957 -8.669 10.494 1.00 80.94 90 THR A C 1
ATOM 702 O O . THR A 1 90 ? -6.846 -8.956 10.929 1.00 80.94 90 THR A O 1
ATOM 705 N N . ALA A 1 91 ? -8.574 -9.391 9.551 1.00 84.31 91 ALA A N 1
ATOM 706 C CA . ALA A 1 91 ? -7.986 -10.565 8.905 1.00 84.31 91 ALA A CA 1
ATOM 707 C C . ALA A 1 91 ? -7.052 -10.203 7.735 1.00 84.31 91 ALA A C 1
ATOM 709 O O . ALA A 1 91 ? -6.130 -10.956 7.434 1.00 84.31 91 ALA A O 1
ATOM 710 N N . SER A 1 92 ? -7.274 -9.054 7.090 1.00 87.81 92 SER A N 1
ATOM 711 C CA . SER A 1 92 ? -6.430 -8.520 6.017 1.00 87.81 92 SER A CA 1
ATOM 712 C C . SER A 1 92 ? -6.131 -7.046 6.298 1.00 87.81 92 SER A C 1
ATOM 714 O O . SER A 1 92 ? -6.822 -6.171 5.769 1.00 87.81 92 SER A O 1
ATOM 716 N N . PRO A 1 93 ? -5.144 -6.753 7.165 1.00 90.88 93 PRO A N 1
ATOM 717 C CA . PRO A 1 93 ? -4.918 -5.401 7.668 1.00 90.88 93 PRO A CA 1
ATOM 718 C C . PRO A 1 93 ? -4.284 -4.467 6.639 1.00 90.88 93 PRO A C 1
ATOM 720 O O . PRO A 1 93 ? -4.192 -3.281 6.917 1.00 90.88 93 PRO A O 1
ATOM 723 N N . VAL 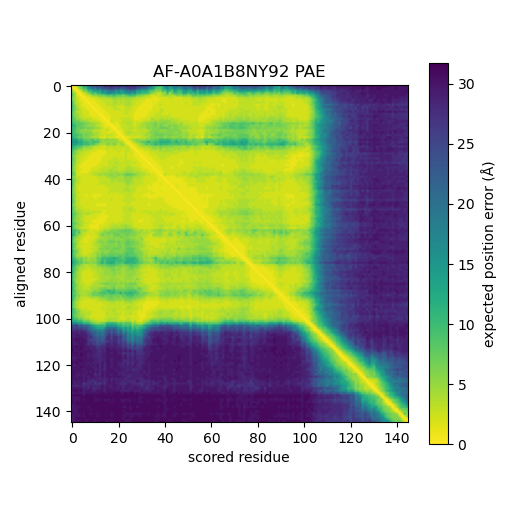A 1 94 ? -3.850 -4.972 5.481 1.00 94.06 94 VAL A N 1
ATOM 724 C CA . VAL A 1 94 ? -3.225 -4.193 4.406 1.00 94.06 94 VAL A CA 1
ATOM 725 C C . VAL A 1 94 ? -3.988 -4.433 3.107 1.00 94.06 94 VAL A C 1
ATOM 727 O O . VAL A 1 94 ? -4.190 -5.585 2.712 1.00 94.06 94 VAL A O 1
ATOM 730 N N . ALA A 1 95 ? -4.364 -3.354 2.427 1.00 94.25 95 ALA A N 1
ATOM 731 C CA . ALA A 1 95 ? -4.948 -3.372 1.095 1.00 94.25 95 ALA A CA 1
ATOM 732 C C . ALA A 1 95 ? -4.100 -2.527 0.135 1.00 94.25 95 ALA A C 1
ATOM 734 O O . ALA A 1 95 ? -3.795 -1.366 0.410 1.00 94.25 95 ALA A O 1
ATOM 735 N N . PHE A 1 96 ? -3.738 -3.116 -1.006 1.00 94.19 96 PHE A N 1
ATOM 736 C CA . PHE A 1 96 ? -2.980 -2.446 -2.061 1.00 94.19 96 PHE A CA 1
ATOM 737 C C . PHE A 1 96 ? -3.913 -1.962 -3.165 1.00 94.19 96 PHE A C 1
ATOM 739 O O . PHE A 1 96 ? -4.798 -2.697 -3.621 1.00 94.19 96 PHE A O 1
ATOM 746 N N . GLY A 1 97 ? -3.706 -0.716 -3.580 1.00 92.56 97 GLY A N 1
ATOM 747 C CA . GLY A 1 97 ? -4.283 -0.159 -4.791 1.00 92.56 97 GLY A CA 1
ATOM 748 C C . GLY A 1 97 ? -3.626 -0.71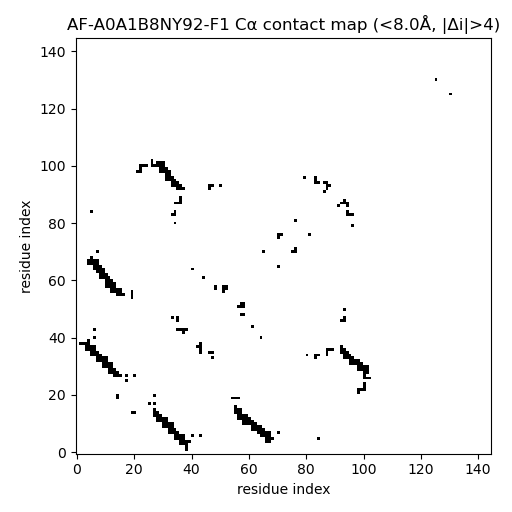4 -6.047 1.00 92.56 97 GLY A C 1
ATOM 749 O O . GLY A 1 97 ? -2.871 -1.686 -6.020 1.00 92.56 97 GLY A O 1
ATOM 750 N N . GLU A 1 98 ? -3.924 -0.061 -7.160 1.00 91.31 98 GLU A N 1
ATOM 751 C CA . GLU A 1 98 ? -3.245 -0.323 -8.421 1.00 91.31 98 GLU A CA 1
ATOM 752 C C . GLU A 1 98 ? -1.752 0.025 -8.313 1.00 91.31 98 GLU A C 1
ATOM 754 O O . GLU A 1 98 ? -1.383 1.057 -7.742 1.00 91.31 98 GLU A O 1
ATOM 759 N N . MET A 1 99 ? -0.898 -0.854 -8.844 1.00 92.38 99 MET A N 1
ATOM 760 C CA . MET A 1 99 ? 0.544 -0.633 -8.930 1.00 92.38 99 MET A CA 1
ATOM 761 C C . MET A 1 99 ? 0.872 0.015 -10.270 1.00 92.38 99 MET A C 1
ATOM 763 O O . MET A 1 99 ? 0.710 -0.600 -11.324 1.00 92.38 99 MET A O 1
ATOM 767 N N . LEU A 1 100 ? 1.347 1.255 -10.221 1.00 91.06 100 LEU A N 1
ATOM 768 C CA . LEU A 1 100 ? 1.674 2.039 -11.404 1.00 91.06 100 LEU A CA 1
ATOM 769 C C . LEU A 1 100 ? 3.191 2.035 -11.610 1.00 91.06 100 LEU A C 1
ATOM 771 O O . LEU A 1 100 ? 3.911 2.498 -10.723 1.00 91.06 100 LEU A O 1
ATOM 775 N N . PRO A 1 101 ? 3.705 1.521 -12.742 1.00 90.75 101 PRO A N 1
ATOM 776 C CA . PRO A 1 101 ? 5.140 1.479 -12.985 1.00 90.75 101 PRO A CA 1
ATOM 777 C C . PRO A 1 101 ? 5.716 2.893 -13.044 1.00 90.75 101 PRO A C 1
ATOM 779 O O . PRO A 1 101 ? 5.124 3.784 -13.659 1.00 90.75 101 PRO A O 1
ATOM 782 N N . ILE A 1 102 ? 6.893 3.088 -12.450 1.00 86.75 102 ILE A N 1
ATOM 783 C CA . ILE A 1 102 ? 7.636 4.335 -12.620 1.00 86.75 102 ILE A CA 1
ATOM 784 C C . ILE A 1 102 ? 8.298 4.267 -13.987 1.00 86.75 102 ILE A C 1
ATOM 786 O O . ILE A 1 102 ? 9.342 3.647 -14.175 1.00 86.75 102 ILE A O 1
ATOM 790 N N . LEU A 1 103 ? 7.654 4.880 -14.973 1.00 78.62 103 LEU A N 1
ATOM 791 C CA . LEU A 1 103 ? 8.309 5.153 -16.237 1.00 78.62 103 LEU A CA 1
ATOM 792 C C . LEU A 1 103 ? 9.324 6.255 -15.953 1.00 78.62 103 LEU A C 1
ATOM 794 O O . LEU A 1 103 ? 8.955 7.416 -15.806 1.00 78.62 103 LEU A O 1
ATOM 798 N N . LEU A 1 104 ? 10.594 5.876 -15.814 1.00 61.31 104 LEU A N 1
ATOM 799 C CA . LEU A 1 104 ? 11.686 6.826 -15.959 1.00 61.31 104 LEU A CA 1
ATOM 800 C C . LEU A 1 104 ? 11.552 7.385 -17.378 1.00 61.31 104 LEU A C 1
ATOM 802 O O . LEU A 1 104 ? 11.930 6.728 -18.350 1.00 61.31 104 LEU A O 1
ATOM 806 N N . GLU A 1 105 ? 10.956 8.570 -17.515 1.00 55.44 105 GLU A N 1
ATOM 807 C CA . GLU A 1 105 ? 11.253 9.402 -18.672 1.00 55.44 105 GLU A CA 1
ATOM 808 C C . GLU A 1 105 ? 12.781 9.501 -18.715 1.00 55.44 105 GLU A C 1
ATOM 810 O O . GLU A 1 105 ? 13.386 9.734 -17.662 1.00 55.44 105 GLU A O 1
ATOM 815 N N . PRO A 1 106 ? 13.437 9.229 -19.860 1.00 49.97 106 PRO A N 1
ATOM 816 C CA . PRO A 1 106 ? 14.869 9.446 -19.951 1.00 49.97 106 PRO A CA 1
ATOM 817 C C . PRO A 1 106 ? 15.102 10.882 -19.509 1.00 49.97 106 PRO A C 1
ATOM 819 O O . PRO A 1 106 ? 14.556 11.799 -20.122 1.00 49.97 106 PRO A O 1
ATOM 822 N N . GLU A 1 107 ? 15.820 11.033 -18.396 1.00 45.38 107 GLU A N 1
ATOM 823 C CA . GLU A 1 107 ? 16.171 12.315 -17.812 1.00 45.38 107 GLU A CA 1
ATOM 824 C C . GLU A 1 107 ? 16.647 13.192 -18.964 1.00 45.38 107 GLU A C 1
ATOM 826 O O . GLU A 1 107 ? 17.656 12.885 -19.608 1.00 45.38 107 GLU A O 1
ATOM 831 N N . ALA A 1 108 ? 15.839 14.195 -19.327 1.00 50.78 108 ALA A N 1
ATOM 832 C CA . ALA A 1 108 ? 16.246 15.163 -20.320 1.00 50.78 108 ALA A CA 1
ATOM 833 C C . ALA A 1 108 ? 17.582 15.683 -19.807 1.00 50.78 108 ALA A C 1
ATOM 835 O O . ALA A 1 108 ? 17.643 16.187 -18.682 1.00 50.78 108 ALA A O 1
ATOM 836 N N . ALA A 1 109 ? 18.642 15.429 -20.582 1.00 43.44 109 ALA A N 1
ATOM 837 C CA . ALA A 1 109 ? 20.002 15.780 -20.218 1.00 43.44 109 ALA A CA 1
ATOM 838 C C . ALA A 1 109 ? 19.988 17.178 -19.587 1.00 43.44 109 ALA A C 1
ATOM 840 O O . ALA A 1 109 ? 19.276 18.044 -20.116 1.00 43.44 109 ALA A O 1
ATOM 841 N N . PRO A 1 110 ? 20.703 17.392 -18.462 1.00 45.22 110 PRO A N 1
ATOM 842 C CA . PRO A 1 110 ? 20.704 18.682 -17.783 1.00 45.22 110 PRO A CA 1
ATOM 843 C C . PRO A 1 110 ? 20.888 19.763 -18.845 1.00 45.22 110 PRO A C 1
ATOM 845 O O . PRO A 1 110 ? 21.726 19.551 -19.731 1.00 45.22 110 PRO A O 1
ATOM 848 N N . PRO A 1 111 ? 20.082 20.846 -18.833 1.00 45.56 111 PRO A N 1
ATOM 849 C CA . PRO A 1 111 ? 20.150 21.854 -19.878 1.00 45.56 111 PRO A CA 1
ATOM 850 C C . PRO A 1 111 ? 21.618 22.214 -20.046 1.00 45.56 111 PRO A C 1
ATOM 852 O O . PRO A 1 111 ? 22.288 22.565 -19.068 1.00 45.56 111 PRO A O 1
ATOM 855 N N . ALA A 1 112 ? 22.134 21.987 -21.258 1.00 52.16 112 ALA A N 1
ATOM 856 C CA . ALA A 1 112 ? 23.482 22.379 -21.612 1.00 52.16 112 ALA A CA 1
ATOM 857 C C . ALA A 1 112 ? 23.656 23.808 -21.104 1.00 52.16 112 ALA A C 1
ATOM 859 O O . ALA A 1 112 ? 22.774 24.640 -21.332 1.00 52.16 112 ALA A O 1
ATOM 860 N N . GLN A 1 113 ? 24.720 24.023 -20.325 1.00 51.56 113 GLN A N 1
ATOM 861 C CA . GLN A 1 113 ? 25.077 25.319 -19.763 1.00 51.56 113 GLN A CA 1
ATOM 862 C C . GLN A 1 113 ? 24.741 26.401 -20.775 1.00 51.56 113 GLN A C 1
ATOM 864 O O . GLN A 1 113 ? 25.216 26.333 -21.905 1.00 51.56 113 GLN A O 1
ATOM 869 N N . GLU A 1 114 ? 23.875 27.313 -20.346 1.00 52.25 114 GLU A N 1
ATOM 870 C CA . GLU A 1 114 ? 23.371 28.450 -21.096 1.00 52.25 114 GLU A CA 1
ATOM 871 C C . GLU A 1 114 ? 24.514 29.074 -21.902 1.00 52.25 114 GLU A C 1
ATOM 873 O O . GLU A 1 114 ? 25.370 29.786 -21.371 1.00 52.25 114 GLU A O 1
ATOM 878 N N . GLU A 1 115 ? 24.580 28.714 -23.185 1.00 54.47 115 GLU A N 1
ATOM 879 C CA . GLU A 1 115 ? 25.447 29.364 -24.147 1.00 54.47 115 GLU A CA 1
ATOM 880 C C . GLU A 1 115 ? 24.989 30.820 -24.128 1.00 54.47 115 GLU A C 1
ATOM 882 O O . GLU A 1 115 ? 23.809 31.100 -24.366 1.00 54.47 115 GLU A O 1
ATOM 887 N N . ALA A 1 116 ? 25.878 31.719 -23.691 1.00 59.44 116 ALA A N 1
ATOM 888 C CA . ALA A 1 116 ? 25.552 33.123 -23.489 1.00 59.44 116 ALA A CA 1
ATOM 889 C C . ALA A 1 116 ? 24.748 33.634 -24.695 1.00 59.44 116 ALA A C 1
ATOM 891 O O . ALA A 1 116 ? 25.157 33.371 -25.832 1.00 59.44 116 ALA A O 1
ATOM 892 N N . PRO A 1 117 ? 23.611 34.325 -24.480 1.00 60.03 117 PRO A N 1
ATOM 893 C CA . PRO A 1 117 ? 22.788 34.772 -25.589 1.00 60.03 117 PRO A CA 1
ATOM 894 C C . PRO A 1 117 ? 23.667 35.577 -26.555 1.00 60.03 117 PRO A C 1
ATOM 896 O O . PRO A 1 117 ? 24.511 36.359 -26.095 1.00 60.03 117 PRO A O 1
ATOM 899 N N . PRO A 1 118 ? 23.520 35.382 -27.879 1.00 66.44 118 PRO A N 1
ATOM 900 C CA . PRO A 1 118 ? 24.282 36.159 -28.845 1.00 66.44 118 PRO A CA 1
ATOM 901 C C . PRO A 1 118 ? 24.077 37.652 -28.547 1.00 66.44 118 PRO A C 1
ATOM 903 O O . PRO A 1 118 ? 22.982 38.037 -28.116 1.00 66.44 118 PRO A O 1
ATOM 906 N N . PRO A 1 119 ? 25.112 38.497 -28.724 1.00 62.72 119 PRO A N 1
ATOM 907 C CA . PRO A 1 119 ? 24.999 39.916 -28.423 1.00 62.72 119 PRO A CA 1
ATOM 908 C C . PRO A 1 119 ? 23.780 40.486 -29.149 1.00 62.72 119 PRO A C 1
ATOM 910 O O . PRO A 1 119 ? 23.576 40.219 -30.336 1.00 62.72 119 PRO A O 1
ATOM 913 N N . ALA A 1 120 ? 22.953 41.227 -28.409 1.00 59.44 120 ALA A N 1
ATOM 914 C CA . ALA A 1 120 ? 21.756 41.843 -28.959 1.00 59.44 120 ALA A CA 1
ATOM 915 C C . ALA A 1 120 ? 22.126 42.654 -30.214 1.00 59.44 120 ALA A C 1
ATOM 917 O O . ALA A 1 120 ? 23.157 43.336 -30.205 1.00 59.44 120 ALA A O 1
ATOM 918 N N . PRO A 1 121 ? 21.324 42.593 -31.292 1.00 64.69 121 PRO A N 1
ATOM 919 C CA . PRO A 1 121 ? 21.597 43.383 -32.479 1.00 64.69 121 PRO A CA 1
ATOM 920 C C . PRO A 1 121 ? 21.601 44.862 -32.091 1.00 64.69 121 PRO A C 1
ATOM 922 O O . PRO A 1 121 ? 20.612 45.383 -31.572 1.00 64.69 121 PRO A O 1
ATOM 925 N N . THR A 1 122 ? 22.724 45.536 -32.322 1.00 61.81 122 THR A N 1
ATOM 926 C CA . THR A 1 122 ? 22.830 46.978 -32.132 1.00 61.81 122 THR A CA 1
ATOM 927 C C . THR A 1 122 ? 21.929 47.641 -33.167 1.00 61.81 122 THR A C 1
ATOM 929 O O . THR A 1 122 ? 22.251 47.670 -34.355 1.00 61.81 122 THR A O 1
ATOM 932 N N . TYR A 1 123 ? 20.770 48.132 -32.735 1.00 60.81 123 TYR A N 1
ATOM 933 C CA . TYR A 1 123 ? 19.910 48.945 -33.583 1.00 60.81 123 TYR A CA 1
ATOM 934 C C . TYR A 1 123 ? 20.623 50.275 -33.831 1.00 60.81 123 TYR A C 1
ATOM 936 O O . TYR A 1 123 ? 20.868 51.037 -32.897 1.00 60.81 123 TYR A O 1
ATOM 944 N N . ALA A 1 124 ? 20.987 50.540 -35.084 1.00 66.12 124 ALA A N 1
ATOM 945 C CA . ALA A 1 124 ? 21.354 51.886 -35.489 1.00 66.12 124 ALA A CA 1
ATOM 946 C C . ALA A 1 124 ? 20.077 52.732 -35.443 1.00 66.12 124 ALA A C 1
ATOM 948 O O . ALA A 1 124 ? 19.091 52.400 -36.104 1.00 66.12 124 ALA A O 1
ATOM 949 N N . GLU A 1 125 ? 20.068 53.786 -34.628 1.00 61.31 125 GLU A N 1
ATOM 950 C CA . GLU A 1 125 ? 18.959 54.734 -34.610 1.00 61.31 125 GLU A CA 1
ATOM 951 C C . GLU A 1 125 ? 18.937 55.479 -35.946 1.00 61.31 125 GLU A C 1
ATOM 953 O O . GLU A 1 125 ? 19.763 56.351 -36.212 1.00 61.31 125 GLU A O 1
ATOM 958 N N . ILE A 1 126 ? 18.005 55.090 -36.815 1.00 65.75 126 ILE A N 1
ATOM 959 C CA . ILE A 1 126 ? 17.709 55.815 -38.046 1.00 65.75 126 ILE A CA 1
ATOM 960 C C . ILE A 1 126 ? 16.995 57.099 -37.621 1.00 65.75 126 ILE A C 1
ATOM 962 O O . ILE A 1 126 ? 15.874 57.059 -37.109 1.00 65.75 126 ILE A O 1
ATOM 966 N N . GLY A 1 127 ? 17.671 58.236 -37.780 1.00 64.81 127 GLY A N 1
ATOM 967 C CA . GLY A 1 127 ? 17.094 59.548 -37.506 1.00 64.81 127 GLY A CA 1
ATOM 968 C C . GLY A 1 127 ? 15.935 59.856 -38.454 1.00 64.81 127 GLY A C 1
ATOM 969 O O . GLY A 1 127 ? 15.912 59.401 -39.596 1.00 64.81 127 GLY A O 1
ATOM 970 N N . TRP A 1 128 ? 14.973 60.655 -37.990 1.00 55.53 128 TRP A N 1
ATOM 971 C CA . TRP A 1 128 ? 13.770 61.008 -38.756 1.00 55.53 128 TRP A CA 1
ATOM 972 C C . TRP A 1 128 ? 14.054 61.618 -40.141 1.00 55.53 128 TRP A C 1
ATOM 974 O O . TRP A 1 128 ? 13.266 61.400 -41.058 1.00 55.53 128 TRP A O 1
ATOM 984 N N . ASP A 1 129 ? 15.173 62.327 -40.311 1.00 61.31 129 ASP A N 1
ATOM 985 C CA . ASP A 1 129 ? 15.597 62.901 -41.596 1.00 61.31 129 ASP A CA 1
ATOM 986 C C . ASP A 1 129 ? 16.031 61.846 -42.634 1.00 61.31 129 ASP A C 1
ATOM 988 O O . ASP A 1 129 ? 15.896 62.074 -43.835 1.00 61.31 129 ASP A O 1
ATOM 992 N N . ASP A 1 130 ? 16.492 60.670 -42.196 1.00 62.31 130 ASP A N 1
ATOM 993 C CA . ASP A 1 130 ? 16.998 59.604 -43.075 1.00 62.31 130 ASP A CA 1
ATOM 994 C C . ASP A 1 130 ? 15.853 58.791 -43.717 1.00 62.31 130 ASP A C 1
ATOM 996 O O . ASP A 1 130 ? 15.993 58.232 -44.802 1.00 62.31 130 ASP A O 1
ATOM 1000 N N . LEU A 1 131 ? 14.668 58.785 -43.093 1.00 61.09 131 LEU A N 1
ATOM 1001 C CA . LEU A 1 131 ? 13.481 58.072 -43.590 1.00 61.09 131 LEU A CA 1
ATOM 1002 C C . LEU A 1 131 ? 12.819 58.740 -44.807 1.00 61.09 131 LEU A C 1
ATOM 1004 O O . LEU A 1 131 ? 12.023 58.098 -45.493 1.00 61.09 131 LEU A O 1
ATOM 1008 N N . PHE A 1 132 ? 13.128 60.012 -45.077 1.00 62.50 132 PHE A N 1
ATOM 1009 C CA . PHE A 1 132 ? 12.529 60.786 -46.172 1.00 62.50 132 PHE A CA 1
ATOM 1010 C C . PHE A 1 132 ? 13.555 61.315 -47.187 1.00 62.50 132 PHE A C 1
ATOM 1012 O O . PHE A 1 132 ? 13.187 62.066 -48.095 1.00 62.50 132 PHE A O 1
ATOM 1019 N N . GLY A 1 133 ? 14.819 60.890 -47.084 1.00 55.34 133 GLY A N 1
ATOM 1020 C CA . GLY A 1 133 ? 15.817 61.071 -48.136 1.00 55.34 133 GLY A CA 1
ATOM 1021 C C . GLY A 1 133 ? 15.394 60.309 -49.392 1.00 55.34 133 GLY A C 1
ATOM 1022 O O . GLY A 1 133 ? 15.252 59.089 -49.377 1.00 55.34 133 GLY A O 1
ATOM 1023 N N . ALA A 1 134 ? 15.117 61.051 -50.462 1.00 49.47 134 ALA A N 1
ATOM 1024 C CA . ALA A 1 134 ? 14.496 60.565 -51.684 1.00 49.47 134 ALA A CA 1
ATOM 1025 C C . ALA A 1 134 ? 15.171 59.309 -52.262 1.00 49.47 134 ALA A C 1
ATOM 1027 O O . ALA A 1 134 ? 16.390 59.223 -52.389 1.00 49.47 134 ALA A O 1
ATOM 1028 N N . SER A 1 135 ? 14.336 58.357 -52.677 1.00 55.03 135 SER A N 1
ATOM 1029 C CA . SER A 1 135 ? 14.729 57.214 -53.489 1.00 55.03 135 SER A CA 1
ATOM 1030 C C . SER A 1 135 ? 15.329 57.696 -54.813 1.00 55.03 135 SER A C 1
ATOM 1032 O O . SER A 1 135 ? 14.591 58.074 -55.721 1.00 55.03 135 SER A O 1
ATOM 1034 N N . GLU A 1 136 ? 16.651 57.656 -54.958 1.00 49.06 136 GLU A N 1
ATOM 1035 C CA . GLU A 1 136 ? 17.265 57.634 -56.285 1.00 49.06 136 GLU A CA 1
ATOM 1036 C C . GLU A 1 136 ? 17.346 56.173 -56.753 1.00 49.06 136 GLU A C 1
ATOM 1038 O O . GLU A 1 136 ? 18.051 55.364 -56.141 1.00 49.06 136 GLU A O 1
ATOM 1043 N N . PRO A 1 137 ? 16.601 55.776 -57.802 1.00 49.34 137 PRO A N 1
ATOM 1044 C CA . PRO A 1 137 ? 16.765 54.452 -58.379 1.00 49.34 137 PRO A CA 1
ATOM 1045 C C . PRO A 1 137 ? 18.146 54.369 -59.050 1.00 49.34 137 PRO A C 1
ATOM 1047 O O . PRO A 1 137 ? 18.552 55.318 -59.730 1.00 49.34 137 PRO A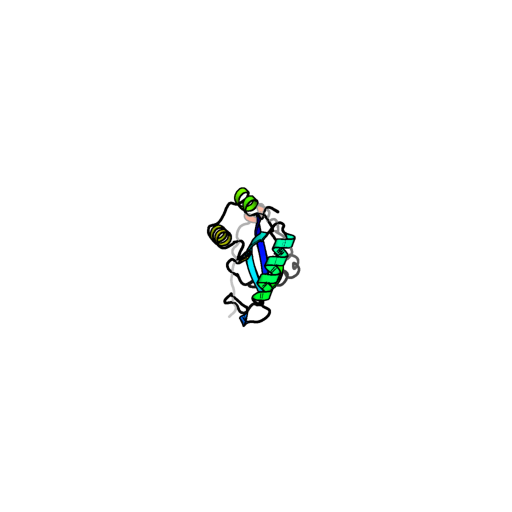 O 1
ATOM 1050 N N . PRO A 1 138 ? 18.882 53.250 -58.920 1.00 51.72 138 PRO A N 1
ATOM 1051 C CA . PRO A 1 138 ? 20.160 53.106 -59.596 1.00 51.72 138 PRO A CA 1
ATOM 1052 C C . PRO A 1 138 ? 19.942 53.108 -61.113 1.00 51.72 138 PRO A C 1
ATOM 1054 O O . PRO A 1 138 ? 19.316 52.210 -61.680 1.00 51.72 138 PRO A O 1
ATOM 1057 N N . SER A 1 139 ? 20.483 54.130 -61.775 1.00 45.34 139 SER A N 1
ATOM 1058 C CA . SER A 1 139 ? 20.656 54.149 -63.224 1.00 45.34 139 SER A CA 1
ATOM 1059 C C . SER A 1 139 ? 21.641 53.042 -63.613 1.00 45.34 139 SER A C 1
ATOM 1061 O O . SER A 1 139 ? 22.848 53.186 -63.443 1.00 45.34 139 SER A O 1
ATOM 1063 N N . GLY A 1 140 ? 21.138 51.926 -64.147 1.00 48.03 140 GLY A N 1
ATOM 1064 C CA . GLY A 1 140 ? 21.909 51.160 -65.135 1.00 48.03 140 GLY A CA 1
ATOM 1065 C C . GLY A 1 140 ? 22.103 52.025 -66.393 1.00 48.03 140 GLY A C 1
ATOM 1066 O O . GLY A 1 140 ? 21.275 52.911 -66.617 1.00 48.03 140 GLY A O 1
ATOM 1067 N N . PRO A 1 141 ? 23.133 51.804 -67.236 1.00 51.78 141 PRO A N 1
ATOM 1068 C CA . PRO A 1 141 ? 23.497 50.468 -67.716 1.00 51.78 141 PRO A CA 1
ATOM 1069 C C . PRO A 1 141 ? 25.010 50.226 -67.918 1.00 51.78 141 PRO A C 1
ATOM 1071 O O . PRO A 1 141 ? 25.797 51.158 -68.059 1.00 51.78 141 PRO A O 1
ATOM 1074 N N . SER A 1 142 ? 25.405 48.956 -68.050 1.00 43.31 142 SER A N 1
ATOM 1075 C CA . SER A 1 142 ? 26.146 48.427 -69.220 1.00 43.31 142 SER A CA 1
ATOM 1076 C C . SER A 1 142 ? 26.782 47.079 -68.882 1.00 43.31 142 SER A C 1
ATOM 1078 O O . SER A 1 142 ? 27.821 47.006 -68.232 1.00 43.31 142 SER A O 1
ATOM 1080 N N . SER A 1 143 ? 26.151 46.002 -69.357 1.00 44.88 143 SER A N 1
ATOM 1081 C CA . SER A 1 143 ? 26.845 44.739 -69.611 1.00 44.88 143 SER A CA 1
ATOM 1082 C C . SER A 1 143 ? 27.646 44.879 -70.902 1.00 44.88 143 SER A C 1
ATOM 1084 O O . SER A 1 143 ? 27.096 45.270 -71.929 1.00 44.88 143 SER A O 1
ATOM 1086 N N . MET A 1 144 ? 28.934 44.552 -70.824 1.00 42.25 144 MET A N 1
ATOM 1087 C CA . MET A 1 144 ? 29.771 44.197 -71.967 1.00 42.25 144 MET A CA 1
ATOM 1088 C C . MET A 1 144 ? 29.269 42.889 -72.590 1.00 42.25 144 MET A C 1
ATOM 1090 O O . MET A 1 144 ? 29.146 41.887 -71.885 1.00 42.25 144 MET A O 1
ATOM 1094 N N . ALA A 1 145 ? 29.059 42.905 -73.904 1.00 47.78 145 ALA A N 1
ATOM 1095 C CA . ALA A 1 145 ? 29.272 41.784 -74.817 1.00 47.78 145 ALA A CA 1
ATOM 1096 C C . ALA A 1 145 ? 29.585 42.355 -76.205 1.00 47.78 145 ALA A C 1
ATOM 1098 O O . ALA A 1 145 ? 28.847 43.273 -76.630 1.00 47.78 145 ALA A O 1
#

Foldseek 3Di:
DQQWFKKKWKWKKFAQDPVLDPDDDPHRIWIKIKIFTGSDDVRRVVLVQVVCVVSRMHTPDIDPIDTPVVCCVPPRDDPQNVVRVVPDDPVRRMGIGDIGGPPPPPPPPDPDPPPDPDPDPPDDPDDPVNVPPDDDDDDDDDDDD

Nearest PDB structures (foldseek):
  7eie-assembly1_A  TM=3.550E-01  e=8.278E-01  Homo sapiens
  6lsd-assembly1_A  TM=4.482E-01  e=2.007E+00  Homo sapiens
  7eie-assembly2_B  TM=2.210E-01  e=1.327E+00  Homo sapiens